Protein AF-A0A7X7PSE7-F1 (afdb_monomer)

Mean predicted aligned error: 7.64 Å

Radius of gyration: 15.89 Å; Cα contacts (8 Å, |Δi|>4): 299; chains: 1; bounding box: 48×39×31 Å

pLDDT: mean 87.07, std 15.17, range [39.84, 98.5]

Secondary structure (DSSP, 8-state):
-------GGGPPPPP---EEEETTEEEEEEEE-SSEEEEEEEE-TT-BPPEEEESS-EEEEEEEES-EEEEETTEEEEE-TT-EEEE-TT--EEEEE-SSS-EEEEEEEESS---GGGEEEEE-TT---

Foldseek 3Di:
DDDDDDDPPPDPDQDPWDWAADPQGIKTFNDDDQFKTKIKTKGAAQGKDFFKFFQFKKKKKAWQAAKKWKDWAPDTDIAHHRGMDIGDHPITMMIGGNDNGITIMMMMIGGNDDDPVRIDGDGDPPPPD

Nearest PDB structures (foldseek):
  7zvy-assembly2_B  TM=8.931E-01  e=1.213E-08  Thermococcus kodakarensis
  7zvm-assembly1_A-2  TM=9.297E-01  e=3.709E-08  Thermococcus barophilus
  7x85-assembly2_C  TM=9.069E-01  e=1.479E-07  Gallus gallus
  7zvy-assembly1_G  TM=9.211E-01  e=2.656E-07  Thermococcus kodakarensis
  2dct-assembly1_A  TM=7.967E-01  e=1.930E-07  Thermus thermophilus HB8

Sequence (129 aa):
MNADSPDMSNRPAAADLVTDHRPWGYFVVLEDACDHKVKRIVVHPGRRLSLQRHQHRCEHWVVLRGSALVTLDDRVLPLEPGGTLDISAGQIHRIENTGDIDLEIIEVQRGDYCGEDDIERFEDDFGRC

Structure (mmCIF, N/CA/C/O backbone):
data_AF-A0A7X7PSE7-F1
#
_entry.id   AF-A0A7X7PSE7-F1
#
loop_
_atom_site.group_PDB
_atom_site.id
_atom_site.type_symbol
_atom_site.label_atom_id
_atom_site.label_alt_id
_atom_site.label_comp_id
_atom_site.label_asym_id
_atom_site.label_entity_id
_atom_site.label_seq_id
_atom_site.pdbx_PDB_ins_code
_atom_site.Cartn_x
_atom_site.Cartn_y
_atom_site.Cartn_z
_atom_site.occupancy
_atom_site.B_iso_or_equiv
_atom_site.auth_seq_id
_atom_site.auth_comp_id
_atom_site.auth_asym_id
_atom_site.auth_atom_id
_atom_site.pdbx_PDB_model_num
ATOM 1 N N . MET A 1 1 ? 28.750 22.850 13.255 1.00 43.28 1 MET A N 1
ATOM 2 C CA . MET A 1 1 ? 28.597 21.664 12.390 1.00 43.28 1 MET A CA 1
ATOM 3 C C . MET A 1 1 ? 27.291 21.876 11.649 1.00 43.28 1 MET A C 1
ATOM 5 O O . MET A 1 1 ? 26.242 21.658 12.236 1.00 43.28 1 MET A O 1
ATOM 9 N N . ASN A 1 2 ? 27.349 22.477 10.461 1.00 39.84 2 ASN A N 1
ATOM 10 C CA . ASN A 1 2 ? 26.153 22.805 9.688 1.00 39.84 2 ASN A CA 1
ATOM 11 C C . ASN A 1 2 ? 25.777 21.556 8.894 1.00 39.84 2 ASN A C 1
ATOM 13 O O . ASN A 1 2 ? 26.610 21.046 8.151 1.00 39.84 2 ASN A O 1
ATOM 17 N N . ALA A 1 3 ? 24.574 21.035 9.117 1.00 51.03 3 ALA A N 1
ATOM 18 C CA . ALA A 1 3 ? 24.005 20.014 8.256 1.00 51.03 3 ALA A CA 1
ATOM 19 C C . ALA A 1 3 ? 23.656 20.686 6.923 1.00 51.03 3 ALA A C 1
ATOM 21 O O . ALA A 1 3 ? 22.873 21.636 6.910 1.00 51.03 3 ALA A O 1
ATOM 22 N N . ASP A 1 4 ? 24.280 20.240 5.834 1.00 52.97 4 ASP A N 1
ATOM 23 C CA . ASP A 1 4 ? 23.894 20.631 4.481 1.00 52.97 4 ASP A CA 1
ATOM 24 C C . ASP A 1 4 ? 22.432 20.230 4.254 1.00 52.97 4 ASP A C 1
ATOM 26 O O . ASP A 1 4 ? 22.082 19.047 4.248 1.00 52.97 4 ASP A O 1
ATOM 30 N N . SER A 1 5 ? 21.564 21.227 4.098 1.00 56.12 5 SER A N 1
ATOM 31 C CA . SER A 1 5 ? 20.213 21.028 3.582 1.00 56.12 5 SER A CA 1
ATOM 32 C C . SER A 1 5 ? 20.318 20.478 2.156 1.00 56.12 5 SER A C 1
ATOM 34 O O . SER A 1 5 ? 21.076 21.041 1.364 1.00 56.12 5 SER A O 1
ATOM 36 N N . PRO A 1 6 ? 19.581 19.415 1.789 1.00 58.53 6 PRO A N 1
ATOM 37 C CA . PRO A 1 6 ? 19.662 18.869 0.444 1.00 58.53 6 PRO A CA 1
ATOM 38 C C . PRO A 1 6 ? 19.193 19.917 -0.572 1.00 58.53 6 PRO A C 1
ATOM 40 O O . PRO A 1 6 ? 18.073 20.425 -0.492 1.00 58.53 6 PRO A O 1
ATOM 43 N N . ASP A 1 7 ? 20.071 20.242 -1.519 1.00 58.94 7 ASP A N 1
ATOM 44 C CA . ASP A 1 7 ? 19.780 21.128 -2.640 1.00 58.94 7 ASP A CA 1
ATOM 45 C C . ASP A 1 7 ? 18.701 20.493 -3.535 1.00 58.94 7 ASP A C 1
ATOM 47 O O . ASP A 1 7 ? 18.929 19.503 -4.230 1.00 58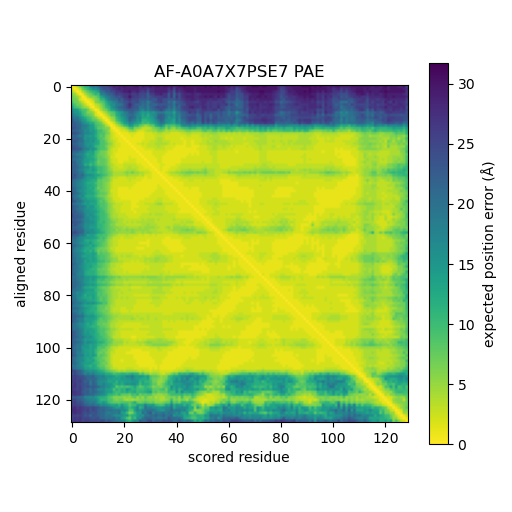.94 7 ASP A O 1
ATOM 51 N N . MET A 1 8 ? 17.491 21.055 -3.485 1.00 56.12 8 MET A N 1
ATOM 52 C CA . MET A 1 8 ? 16.326 20.576 -4.236 1.00 56.12 8 MET A CA 1
ATOM 53 C C . MET A 1 8 ? 16.280 21.084 -5.688 1.00 56.12 8 MET A C 1
ATOM 55 O O . MET A 1 8 ? 15.308 20.808 -6.393 1.00 56.12 8 MET A O 1
ATOM 59 N N . SER A 1 9 ? 17.293 21.826 -6.150 1.00 54.31 9 SER A N 1
ATOM 60 C CA . SER A 1 9 ? 17.266 22.537 -7.437 1.00 54.31 9 SER A CA 1
ATOM 61 C C . SER A 1 9 ? 17.465 21.663 -8.684 1.00 54.31 9 SER A C 1
ATOM 63 O O . SER A 1 9 ? 17.217 22.137 -9.789 1.00 54.31 9 SER A O 1
ATOM 65 N N . ASN A 1 10 ? 17.846 20.387 -8.535 1.00 51.03 10 ASN A N 1
ATOM 66 C CA . ASN A 1 10 ? 18.132 19.487 -9.663 1.00 51.03 10 ASN A CA 1
ATOM 67 C C . ASN A 1 10 ? 17.249 18.227 -9.710 1.00 51.03 10 ASN A C 1
ATOM 69 O O . ASN A 1 10 ? 17.679 17.162 -10.157 1.00 51.03 10 ASN A O 1
ATOM 73 N N . ARG A 1 11 ? 16.006 18.308 -9.224 1.00 60.78 11 ARG A N 1
ATOM 74 C CA . ARG A 1 11 ? 15.065 17.193 -9.379 1.00 60.78 11 ARG A CA 1
ATOM 75 C C . ARG A 1 11 ? 14.575 17.168 -10.833 1.00 60.78 11 ARG A C 1
ATOM 77 O O . ARG A 1 11 ? 13.997 18.168 -11.262 1.00 60.78 11 ARG A O 1
ATOM 84 N N . PRO A 1 12 ? 14.781 16.078 -11.599 1.00 55.41 12 PRO A N 1
ATOM 85 C CA . PRO A 1 12 ? 14.162 15.964 -12.913 1.00 55.41 12 PRO A CA 1
ATOM 86 C C . PRO A 1 12 ? 12.650 16.147 -12.751 1.00 55.41 12 PRO A C 1
ATOM 88 O O . PRO A 1 12 ? 12.073 15.680 -11.762 1.00 55.41 12 PRO A O 1
ATOM 91 N N . ALA A 1 13 ? 12.024 16.860 -13.691 1.00 55.38 13 ALA A N 1
ATOM 92 C CA . ALA A 1 13 ? 10.571 16.938 -13.751 1.00 55.38 13 ALA A CA 1
ATOM 93 C C . ALA A 1 13 ? 10.022 15.507 -13.694 1.00 55.38 13 ALA A C 1
ATOM 95 O O . ALA A 1 13 ? 10.556 14.618 -14.365 1.00 55.38 13 ALA A O 1
ATOM 96 N N . ALA A 1 14 ? 9.020 15.277 -12.840 1.00 57.59 14 ALA A N 1
ATOM 97 C CA . ALA A 1 14 ? 8.348 13.989 -12.801 1.00 57.59 14 ALA A CA 1
ATOM 98 C C . ALA A 1 14 ? 7.926 13.651 -14.236 1.00 57.59 14 ALA A C 1
ATOM 100 O O . ALA A 1 14 ? 7.403 14.522 -14.932 1.00 57.59 14 ALA A O 1
ATOM 101 N N . ALA A 1 15 ? 8.211 12.426 -14.684 1.00 60.16 15 ALA A N 1
ATOM 102 C CA . ALA A 1 15 ? 7.666 11.917 -15.935 1.00 60.16 15 ALA A CA 1
ATOM 103 C C . ALA A 1 15 ? 6.143 12.163 -15.970 1.00 60.16 15 ALA A C 1
ATOM 105 O O . ALA A 1 15 ? 5.536 12.367 -14.915 1.00 60.16 15 ALA A O 1
ATOM 106 N N . ASP A 1 16 ? 5.517 12.145 -17.148 1.00 71.44 16 ASP A N 1
ATOM 107 C CA . ASP A 1 16 ? 4.052 12.189 -17.263 1.00 71.44 16 ASP A CA 1
ATOM 108 C C . ASP A 1 16 ? 3.458 10.905 -16.653 1.00 71.44 16 ASP A C 1
ATOM 110 O O . ASP A 1 16 ? 3.133 9.939 -17.341 1.00 71.44 16 ASP A O 1
ATOM 114 N N . LEU A 1 17 ? 3.402 10.860 -15.323 1.00 83.44 17 LEU A N 1
ATOM 115 C CA . LEU A 1 17 ? 2.951 9.719 -14.551 1.00 83.44 17 LEU A CA 1
ATOM 116 C C . LEU A 1 17 ? 1.427 9.745 -14.491 1.00 83.44 17 LEU A C 1
ATOM 118 O O . LEU A 1 17 ? 0.806 10.750 -14.132 1.00 83.44 17 LEU A O 1
ATOM 122 N N . VAL A 1 18 ? 0.818 8.607 -14.803 1.00 86.06 18 VAL A N 1
ATOM 123 C CA . VAL A 1 18 ? -0.633 8.450 -14.738 1.00 86.06 18 VAL A CA 1
ATOM 124 C C . VAL A 1 18 ? -1.055 8.370 -13.273 1.00 86.06 18 VAL A C 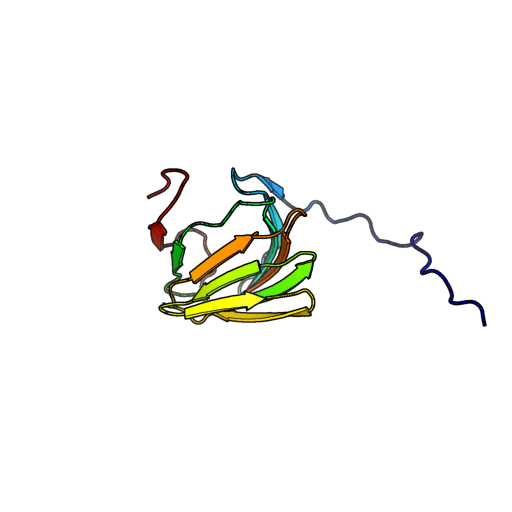1
ATOM 126 O O . VAL A 1 18 ? -0.637 7.467 -12.545 1.00 86.06 18 VAL A O 1
ATOM 129 N N . THR A 1 19 ? -1.893 9.321 -12.856 1.00 93.81 19 THR A N 1
ATOM 130 C CA . THR A 1 19 ? -2.522 9.350 -11.529 1.00 93.81 19 THR A CA 1
ATOM 131 C C . THR A 1 19 ? -3.986 8.946 -11.647 1.00 93.81 19 THR A C 1
ATOM 133 O O . THR A 1 19 ? -4.731 9.530 -12.433 1.00 93.81 19 THR A O 1
ATOM 136 N N . ASP A 1 20 ? -4.401 7.963 -10.856 1.00 93.38 20 ASP A N 1
ATOM 137 C CA . ASP A 1 20 ? -5.776 7.468 -10.795 1.00 93.38 20 ASP A CA 1
ATOM 138 C C . ASP A 1 20 ? -6.361 7.762 -9.406 1.00 93.38 20 ASP A C 1
ATOM 140 O O . ASP A 1 20 ? -5.818 7.346 -8.379 1.00 93.38 20 ASP A O 1
ATOM 144 N N . HIS A 1 21 ? -7.464 8.511 -9.382 1.00 94.12 21 HIS A N 1
ATOM 145 C CA . HIS A 1 21 ? -8.139 8.936 -8.161 1.00 94.12 21 HIS A CA 1
ATOM 146 C C . HIS A 1 21 ? -9.276 7.988 -7.786 1.00 94.12 21 HIS A C 1
ATOM 148 O O . HIS A 1 21 ? -10.143 7.651 -8.594 1.00 94.12 21 HIS A O 1
ATOM 154 N N . ARG A 1 22 ? -9.316 7.613 -6.507 1.00 92.38 22 ARG A N 1
ATOM 155 C CA . ARG A 1 22 ? -10.282 6.681 -5.927 1.00 92.38 22 ARG A CA 1
ATOM 156 C C . ARG A 1 22 ? -10.943 7.287 -4.683 1.00 92.38 22 ARG A C 1
ATOM 158 O O . ARG A 1 22 ? -10.402 8.197 -4.066 1.00 92.38 22 ARG A O 1
ATOM 165 N N . PRO A 1 23 ? -12.103 6.773 -4.243 1.00 90.62 23 PRO A N 1
ATOM 166 C CA . PRO A 1 23 ? -12.774 7.290 -3.044 1.00 90.62 23 PRO A CA 1
ATOM 167 C C . PRO A 1 23 ? -11.951 7.204 -1.743 1.00 90.62 23 PRO A C 1
ATOM 169 O O . PRO A 1 23 ? -12.217 7.943 -0.796 1.00 90.62 23 PRO A O 1
ATOM 172 N N . TRP A 1 24 ? -10.966 6.302 -1.684 1.00 94.06 24 TRP A N 1
ATOM 173 C CA . TRP A 1 24 ? -10.055 6.142 -0.547 1.00 94.06 24 TRP A CA 1
ATOM 174 C C . TRP A 1 24 ? -8.768 6.976 -0.655 1.00 94.06 24 TRP A C 1
ATOM 176 O O . TRP A 1 24 ? -8.017 7.035 0.317 1.00 94.06 24 TRP A O 1
ATOM 186 N N . GLY A 1 25 ? -8.499 7.611 -1.801 1.00 96.75 25 GLY A N 1
ATOM 187 C CA . GLY A 1 25 ? -7.228 8.275 -2.080 1.00 96.75 25 GLY A CA 1
ATOM 188 C C . GLY A 1 25 ? -6.859 8.236 -3.557 1.00 96.75 25 GLY A C 1
ATOM 189 O O . GLY A 1 25 ? -7.688 8.507 -4.422 1.00 96.75 25 GLY A O 1
ATOM 190 N N . TYR A 1 26 ? -5.614 7.925 -3.880 1.00 97.00 26 TYR A N 1
ATOM 191 C CA . TYR A 1 26 ? -5.174 7.810 -5.269 1.00 97.00 26 TYR A CA 1
ATOM 192 C C . TYR A 1 26 ? -3.937 6.929 -5.377 1.00 97.00 26 TYR A C 1
ATOM 194 O O . TYR A 1 26 ? -3.272 6.635 -4.384 1.00 97.00 26 TYR A O 1
ATOM 202 N N . PHE A 1 27 ? -3.604 6.526 -6.595 1.00 97.19 27 PHE A N 1
ATOM 203 C CA . PHE A 1 27 ? -2.306 5.934 -6.878 1.00 97.19 27 PHE A CA 1
ATOM 204 C C . PHE A 1 27 ? -1.685 6.529 -8.134 1.00 97.19 27 PHE A C 1
ATOM 206 O O . PHE A 1 27 ? -2.374 7.028 -9.021 1.00 97.19 27 PHE A O 1
ATOM 213 N N . VAL A 1 28 ? -0.362 6.457 -8.197 1.00 96.38 28 VAL A N 1
ATOM 214 C CA . VAL A 1 28 ? 0.455 6.870 -9.332 1.00 96.38 28 VAL A CA 1
ATOM 215 C C . VAL A 1 28 ? 1.228 5.651 -9.804 1.00 96.38 28 VAL A C 1
ATOM 217 O O . VAL A 1 28 ? 1.922 5.022 -9.003 1.00 96.38 28 VAL A O 1
ATOM 220 N N . VAL A 1 29 ? 1.120 5.306 -11.086 1.00 94.56 29 VAL A N 1
ATOM 221 C CA . VAL A 1 29 ? 1.962 4.256 -11.678 1.00 94.56 29 VAL A CA 1
ATOM 222 C C . VAL A 1 29 ? 3.337 4.857 -11.943 1.00 94.56 29 VAL A C 1
ATOM 224 O O . VAL A 1 29 ? 3.451 5.792 -12.728 1.00 94.56 29 VAL A O 1
ATOM 227 N N . LEU A 1 30 ? 4.357 4.356 -11.247 1.00 94.56 30 LEU A N 1
ATOM 228 C CA . LEU A 1 30 ? 5.743 4.814 -11.370 1.00 94.56 30 LEU A CA 1
ATOM 229 C C . LEU A 1 30 ? 6.493 4.051 -12.465 1.00 94.56 30 LEU A C 1
ATOM 231 O O . LEU A 1 30 ? 7.326 4.633 -13.152 1.00 94.56 30 LEU A O 1
ATOM 235 N N . GLU A 1 31 ? 6.181 2.765 -12.615 1.00 92.75 31 GLU A N 1
ATOM 236 C CA . GLU A 1 31 ? 6.760 1.875 -13.617 1.00 92.75 31 GLU A CA 1
ATOM 237 C C . GLU A 1 31 ? 5.750 0.778 -13.973 1.00 92.75 31 GLU A C 1
ATOM 239 O O . GLU A 1 31 ? 5.036 0.278 -13.100 1.00 92.75 31 GLU A O 1
ATOM 244 N N . ASP A 1 32 ? 5.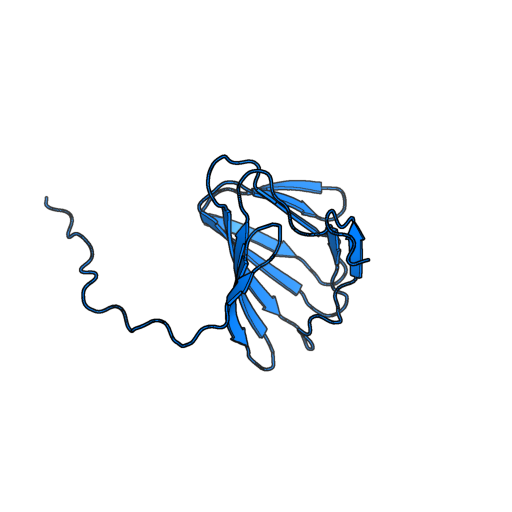676 0.434 -15.257 1.00 91.44 32 ASP A N 1
ATOM 245 C CA . ASP A 1 32 ? 4.825 -0.630 -15.794 1.00 91.44 32 ASP A CA 1
ATOM 246 C C . ASP A 1 32 ? 5.656 -1.424 -16.809 1.00 91.44 32 ASP A C 1
ATOM 248 O O . ASP A 1 32 ? 5.861 -0.989 -17.946 1.00 91.44 32 ASP A O 1
ATOM 252 N N . ALA A 1 33 ? 6.228 -2.532 -16.348 1.00 90.19 33 ALA A N 1
ATOM 253 C CA . ALA A 1 33 ? 7.109 -3.401 -17.114 1.00 90.19 33 ALA A CA 1
ATOM 254 C C . ALA A 1 33 ? 6.438 -4.761 -17.361 1.00 90.19 33 ALA A C 1
ATOM 256 O O . ALA A 1 33 ? 5.344 -5.045 -16.877 1.00 90.19 33 ALA A O 1
ATOM 257 N N . CYS A 1 34 ? 7.084 -5.624 -18.147 1.00 85.88 34 CYS A N 1
ATOM 258 C CA . CYS A 1 34 ? 6.507 -6.922 -18.502 1.00 85.88 34 CYS A CA 1
ATOM 259 C C . CYS A 1 34 ? 6.406 -7.904 -17.324 1.00 85.88 34 CYS A C 1
ATOM 261 O O . CYS A 1 34 ? 5.558 -8.790 -17.358 1.00 85.88 34 CYS A O 1
ATOM 263 N N . ASP A 1 35 ? 7.262 -7.764 -16.316 1.00 87.00 35 ASP A N 1
ATOM 264 C CA . ASP A 1 35 ? 7.420 -8.689 -15.188 1.00 87.00 35 ASP A CA 1
ATOM 265 C C . ASP A 1 35 ? 7.085 -8.059 -13.826 1.00 87.00 35 ASP A C 1
ATOM 267 O O . ASP A 1 35 ? 7.003 -8.759 -12.810 1.00 87.00 35 ASP A O 1
ATOM 271 N N . HIS A 1 36 ? 6.891 -6.739 -13.785 1.00 92.44 36 HIS A N 1
ATOM 272 C CA . HIS A 1 36 ? 6.569 -6.023 -12.563 1.00 92.44 36 HIS A CA 1
ATOM 273 C C . HIS A 1 36 ? 5.859 -4.693 -12.821 1.00 92.44 36 HIS A C 1
ATOM 275 O O . HIS A 1 36 ? 5.964 -4.084 -13.886 1.00 92.44 36 HIS A O 1
ATOM 281 N N . LYS A 1 37 ? 5.164 -4.213 -11.790 1.00 93.69 37 LYS A N 1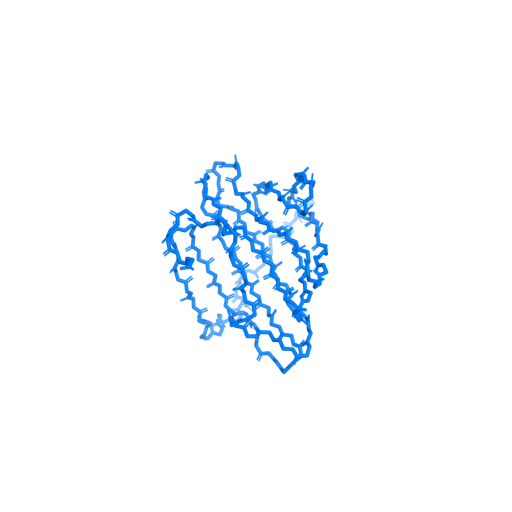
ATOM 282 C CA . LYS A 1 37 ? 4.521 -2.900 -11.776 1.00 93.69 37 LYS A CA 1
ATOM 283 C C . LYS A 1 37 ? 4.786 -2.212 -10.451 1.00 93.69 37 LYS A C 1
ATOM 285 O O . LYS A 1 37 ? 4.611 -2.816 -9.394 1.00 93.69 37 LYS A O 1
ATOM 290 N N . VAL A 1 38 ? 5.186 -0.947 -10.501 1.00 96.06 38 VAL A N 1
ATOM 291 C CA . VAL A 1 38 ? 5.461 -0.150 -9.302 1.00 96.06 38 VAL A CA 1
ATOM 292 C C . VAL A 1 38 ? 4.446 0.972 -9.201 1.00 96.06 38 VAL A C 1
ATOM 294 O O . VAL A 1 38 ? 4.285 1.773 -10.125 1.00 96.06 38 VAL A O 1
ATOM 297 N N . LYS A 1 39 ? 3.775 1.060 -8.055 1.00 96.31 39 LYS A N 1
ATOM 298 C CA . LYS A 1 39 ? 2.821 2.125 -7.752 1.00 96.31 39 LYS A CA 1
ATOM 299 C C . LYS A 1 39 ? 3.239 2.875 -6.496 1.00 96.31 39 LYS A C 1
ATOM 301 O O . LYS A 1 39 ? 3.709 2.286 -5.527 1.00 96.31 39 LYS A O 1
ATOM 306 N N . ARG A 1 40 ? 3.000 4.184 -6.487 1.00 98.06 40 ARG A N 1
ATOM 307 C CA . ARG A 1 40 ? 2.833 4.940 -5.244 1.00 98.06 40 ARG A CA 1
ATOM 308 C C . ARG A 1 40 ? 1.354 4.995 -4.928 1.00 98.06 40 ARG A C 1
ATOM 310 O O . ARG A 1 40 ? 0.588 5.461 -5.764 1.00 98.06 40 ARG A O 1
ATOM 317 N N . 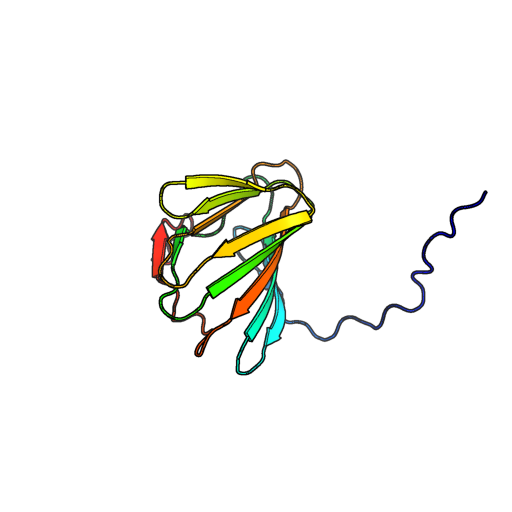ILE A 1 41 ? 0.966 4.573 -3.736 1.00 98.12 41 ILE A N 1
ATOM 318 C CA . ILE A 1 41 ? -0.424 4.601 -3.285 1.00 98.12 41 ILE A CA 1
ATOM 319 C C . ILE A 1 41 ? -0.527 5.568 -2.112 1.00 98.12 41 ILE A C 1
ATOM 321 O O . ILE A 1 41 ? 0.292 5.525 -1.195 1.00 98.12 41 ILE A O 1
ATOM 325 N N . VAL A 1 42 ? -1.534 6.437 -2.156 1.00 98.44 42 VAL A N 1
ATOM 326 C CA . VAL A 1 42 ? -1.863 7.378 -1.089 1.00 98.44 42 VAL A CA 1
ATOM 327 C C . VAL A 1 42 ? -3.268 7.089 -0.593 1.00 98.44 42 VAL A C 1
ATOM 329 O O . VAL A 1 42 ? -4.220 7.123 -1.370 1.00 98.44 42 VAL A O 1
ATOM 332 N N . VAL A 1 43 ? -3.396 6.811 0.701 1.00 98.38 43 VAL A N 1
ATOM 333 C CA . VAL A 1 43 ? -4.665 6.513 1.366 1.00 98.38 43 VAL A CA 1
ATOM 334 C C . VAL A 1 43 ? -4.974 7.632 2.349 1.00 98.38 43 VAL A C 1
ATOM 336 O O . VAL A 1 43 ? -4.184 7.915 3.252 1.00 98.38 43 VAL A O 1
ATOM 339 N N . HIS A 1 44 ? -6.126 8.274 2.184 1.00 98.25 44 HIS A N 1
ATOM 340 C CA . HIS A 1 44 ? -6.538 9.374 3.052 1.00 98.25 44 HIS A CA 1
ATOM 341 C C . HIS A 1 44 ? -6.872 8.897 4.478 1.00 98.25 44 HIS A C 1
ATOM 343 O O . HIS A 1 44 ? -7.220 7.727 4.659 1.00 98.25 44 HIS A O 1
ATOM 349 N N . PRO A 1 45 ? -6.805 9.785 5.489 1.00 98.12 45 PRO A N 1
ATOM 350 C CA . PRO A 1 45 ? -7.155 9.465 6.873 1.00 98.12 45 PRO A CA 1
ATOM 351 C C . PRO A 1 45 ? -8.511 8.767 7.010 1.00 98.12 45 PRO A C 1
ATOM 353 O O . PRO A 1 45 ? -9.511 9.209 6.434 1.00 98.12 45 PRO A O 1
ATOM 356 N N . GLY A 1 46 ? -8.547 7.669 7.768 1.00 96.50 46 GLY A N 1
ATOM 357 C CA . GLY A 1 46 ? -9.756 6.877 8.007 1.00 96.50 46 GLY A CA 1
ATOM 358 C C . GLY A 1 46 ? -10.299 6.154 6.769 1.00 96.50 46 GLY A C 1
ATOM 359 O O . GLY A 1 46 ? -11.457 5.732 6.763 1.00 96.50 46 GLY A O 1
ATOM 360 N N . ARG A 1 47 ? -9.511 6.049 5.692 1.00 97.12 47 ARG A N 1
ATOM 361 C CA . ARG A 1 47 ? -9.863 5.291 4.484 1.00 97.12 47 ARG A CA 1
ATOM 362 C C . ARG A 1 47 ? -9.065 3.999 4.396 1.00 97.12 47 ARG A C 1
ATOM 364 O O . ARG A 1 47 ? -8.014 3.838 5.010 1.00 97.12 47 ARG A O 1
ATOM 371 N N . ARG A 1 48 ? -9.574 3.079 3.580 1.00 96.25 48 ARG A N 1
ATOM 372 C CA . ARG A 1 48 ? -8.965 1.776 3.319 1.00 96.25 48 ARG A CA 1
ATOM 373 C C . ARG A 1 48 ? -9.200 1.335 1.886 1.00 96.25 48 ARG A C 1
ATOM 375 O O . ARG A 1 48 ? -10.170 1.752 1.246 1.00 96.25 48 ARG A O 1
ATOM 382 N N . LEU A 1 49 ? -8.310 0.484 1.396 1.00 94.81 49 LEU A N 1
ATOM 383 C CA . LEU A 1 49 ? -8.509 -0.230 0.138 1.00 94.81 49 LEU A CA 1
ATOM 384 C C . LEU A 1 49 ? -9.550 -1.345 0.330 1.00 94.81 49 LEU A C 1
ATOM 386 O O . LEU A 1 49 ? -9.952 -1.660 1.449 1.00 94.81 49 LEU A O 1
ATOM 390 N N . SER A 1 50 ? -10.019 -1.948 -0.758 1.00 92.88 50 SER A N 1
ATOM 391 C CA . SER A 1 50 ? -10.894 -3.126 -0.685 1.00 92.88 50 SER A CA 1
ATOM 392 C C . SER A 1 50 ? -10.146 -4.313 -0.062 1.00 92.88 50 SER A C 1
ATOM 394 O O . SER A 1 50 ? -8.928 -4.403 -0.190 1.00 92.88 50 SER A O 1
ATOM 396 N N . LEU A 1 51 ? -10.867 -5.219 0.605 1.00 92.81 51 LEU A N 1
ATOM 397 C CA . LEU A 1 51 ? -10.309 -6.512 0.998 1.00 92.81 51 LEU A CA 1
ATOM 398 C C . LEU A 1 51 ? -10.257 -7.375 -0.252 1.00 92.81 51 LEU A C 1
ATOM 400 O O . LEU A 1 51 ? -11.297 -7.628 -0.866 1.00 92.81 51 LEU A O 1
ATOM 404 N N . GLN A 1 52 ? -9.058 -7.768 -0.653 1.00 93.88 52 GLN A N 1
ATOM 405 C CA . GLN A 1 52 ? -8.833 -8.369 -1.959 1.00 93.88 52 GLN A CA 1
ATOM 406 C C . GLN A 1 52 ? -7.772 -9.462 -1.907 1.00 93.88 52 GLN A C 1
ATOM 408 O O . GLN A 1 52 ? -7.030 -9.579 -0.935 1.00 93.88 52 GLN A O 1
ATOM 413 N N . ARG A 1 53 ? -7.696 -10.259 -2.967 1.00 92.88 53 ARG A N 1
ATOM 414 C CA . ARG A 1 53 ? -6.548 -11.123 -3.251 1.00 92.88 53 ARG A CA 1
ATOM 415 C C . ARG A 1 53 ? -6.207 -11.065 -4.731 1.00 92.88 53 ARG A C 1
ATOM 417 O O . ARG A 1 53 ? -7.053 -10.697 -5.550 1.00 92.88 53 ARG A O 1
ATOM 424 N N . HIS A 1 54 ? -5.004 -11.524 -5.043 1.00 90.88 54 HIS A N 1
ATOM 425 C CA . HIS A 1 54 ? -4.538 -11.733 -6.407 1.00 90.88 54 HIS A CA 1
ATOM 426 C C . HIS A 1 54 ? -4.110 -13.179 -6.593 1.00 90.88 54 HIS A C 1
ATOM 428 O O . HIS A 1 54 ? -3.439 -13.714 -5.714 1.00 90.88 54 HIS A O 1
ATOM 434 N N . GLN A 1 55 ? -4.518 -13.842 -7.674 1.00 86.88 55 GLN A N 1
ATOM 435 C CA . GLN A 1 55 ? -4.205 -15.260 -7.875 1.00 86.88 55 GLN A CA 1
ATOM 436 C C . GLN A 1 55 ? -2.822 -15.463 -8.494 1.00 86.88 55 GLN A C 1
ATOM 438 O O . GLN A 1 55 ? -2.207 -16.506 -8.267 1.00 86.88 55 GLN A O 1
ATOM 443 N N . HIS A 1 56 ? -2.325 -14.482 -9.249 1.00 86.31 56 HIS A N 1
ATOM 444 C CA . HIS A 1 56 ? -1.142 -14.645 -10.093 1.00 86.31 56 HIS A CA 1
ATOM 445 C C . HIS A 1 56 ? 0.034 -13.740 -9.727 1.00 86.31 56 HIS A C 1
ATOM 447 O O . HIS A 1 56 ? 1.156 -14.024 -10.150 1.00 86.31 56 HIS A O 1
ATOM 453 N N . ARG A 1 57 ? -0.182 -12.692 -8.923 1.00 89.25 57 ARG A N 1
ATOM 454 C CA . ARG A 1 57 ? 0.892 -11.784 -8.495 1.00 89.25 57 ARG A CA 1
ATOM 455 C C . ARG A 1 57 ? 1.143 -11.803 -6.995 1.00 89.25 57 ARG A C 1
ATOM 457 O O . ARG A 1 57 ? 0.232 -11.967 -6.185 1.00 89.25 57 ARG A O 1
ATOM 464 N N . CYS A 1 58 ? 2.401 -11.570 -6.652 1.00 94.19 58 CYS A N 1
ATOM 465 C CA . CYS A 1 58 ? 2.836 -11.206 -5.315 1.00 94.19 58 CYS A CA 1
ATOM 466 C C . CYS A 1 58 ? 3.012 -9.688 -5.239 1.00 94.19 58 CYS A C 1
ATOM 468 O O . CYS A 1 58 ? 3.312 -9.033 -6.240 1.00 94.19 58 CYS A O 1
ATOM 470 N N . GLU A 1 59 ? 2.919 -9.140 -4.037 1.00 97.06 59 GLU A N 1
ATOM 471 C CA . GLU A 1 59 ? 3.124 -7.720 -3.780 1.00 97.06 59 GLU A CA 1
ATOM 472 C C . GLU A 1 59 ? 4.163 -7.526 -2.681 1.00 97.06 59 GLU A C 1
ATOM 474 O O . GLU A 1 59 ? 4.324 -8.355 -1.786 1.00 97.06 59 GLU A O 1
ATOM 479 N N . HIS A 1 60 ? 4.902 -6.430 -2.769 1.00 97.88 60 HIS A N 1
ATOM 480 C CA . HIS A 1 60 ? 5.779 -5.961 -1.711 1.00 97.88 60 HIS A CA 1
ATOM 481 C C . HIS A 1 60 ? 5.458 -4.506 -1.421 1.00 97.88 60 HIS A C 1
ATOM 483 O O . HIS A 1 60 ? 5.509 -3.666 -2.323 1.00 97.88 60 HIS A O 1
ATOM 489 N N . TRP A 1 61 ? 5.129 -4.208 -0.172 1.00 98.38 61 TRP A N 1
ATOM 490 C CA . TRP A 1 61 ? 4.779 -2.869 0.270 1.00 98.38 61 TRP A CA 1
ATOM 491 C C . TRP A 1 61 ? 5.867 -2.289 1.162 1.00 98.38 61 TRP A C 1
ATOM 493 O O . TRP A 1 61 ? 6.397 -2.974 2.036 1.00 98.38 61 TRP A O 1
ATOM 503 N N . VAL A 1 62 ? 6.144 -0.999 0.982 1.00 98.38 62 VAL A N 1
ATOM 504 C CA . VAL A 1 62 ? 6.993 -0.197 1.868 1.00 98.38 62 VAL A CA 1
ATOM 505 C C . VAL A 1 62 ? 6.232 1.054 2.275 1.00 98.38 62 VAL A C 1
ATOM 507 O O . VAL A 1 62 ? 5.801 1.821 1.412 1.00 98.38 62 VAL A O 1
ATOM 510 N N . VAL A 1 63 ? 6.093 1.294 3.579 1.00 98.31 63 VAL A N 1
ATOM 511 C CA . VAL A 1 63 ? 5.457 2.512 4.093 1.00 98.31 63 VAL A CA 1
ATOM 512 C C . VAL A 1 63 ? 6.452 3.666 4.058 1.00 98.31 63 VAL A C 1
ATOM 514 O O . VAL A 1 63 ? 7.514 3.606 4.676 1.00 98.31 63 VAL A O 1
ATOM 517 N N . LEU A 1 64 ? 6.110 4.738 3.346 1.00 98.12 64 LEU A N 1
ATOM 518 C CA . LEU A 1 64 ? 6.918 5.956 3.276 1.00 98.12 64 LEU A CA 1
ATOM 519 C C . LEU A 1 64 ? 6.536 6.963 4.365 1.00 98.12 64 LEU A C 1
ATOM 521 O O . LEU A 1 64 ? 7.405 7.641 4.912 1.00 98.12 64 LEU A O 1
ATOM 525 N N . ARG A 1 65 ? 5.236 7.092 4.649 1.00 97.88 65 ARG A N 1
ATOM 526 C CA . ARG A 1 65 ? 4.676 8.110 5.547 1.00 97.88 65 ARG A CA 1
ATOM 527 C C . ARG A 1 65 ? 3.332 7.654 6.107 1.00 97.88 65 ARG A C 1
ATOM 529 O O . ARG A 1 65 ? 2.595 6.973 5.406 1.00 97.88 65 ARG A O 1
ATOM 536 N N . GLY A 1 66 ? 2.993 8.103 7.315 1.00 96.62 66 GLY A N 1
ATOM 537 C CA . GLY A 1 66 ? 1.746 7.743 7.994 1.00 96.62 66 GLY A CA 1
ATOM 538 C C . GLY A 1 66 ? 1.824 6.374 8.666 1.00 96.62 66 GLY A C 1
ATOM 539 O O . GLY A 1 66 ? 2.865 5.721 8.625 1.00 96.62 66 GLY A O 1
ATOM 540 N N . SER A 1 67 ? 0.716 5.962 9.278 1.00 95.25 67 SER A N 1
ATOM 541 C CA . SER A 1 67 ? 0.598 4.686 9.987 1.00 95.25 67 SER A CA 1
ATOM 542 C C . SER A 1 67 ? -0.492 3.848 9.331 1.00 95.25 67 SER A C 1
ATOM 544 O O . SER A 1 67 ? -1.598 4.332 9.074 1.00 95.25 67 SER A O 1
ATOM 546 N N . ALA A 1 68 ? -0.171 2.594 9.042 1.00 97.56 68 ALA A N 1
ATOM 547 C CA . ALA A 1 68 ? -1.069 1.659 8.390 1.00 97.56 68 ALA A CA 1
ATOM 548 C C . ALA A 1 68 ? -1.494 0.550 9.345 1.00 97.56 68 ALA A C 1
ATOM 550 O O . ALA A 1 68 ? -0.696 0.051 10.136 1.00 97.56 68 ALA A O 1
ATOM 551 N N . LEU A 1 69 ? -2.731 0.095 9.191 1.00 98.12 69 LEU A N 1
ATOM 552 C CA . LEU A 1 69 ? -3.187 -1.178 9.719 1.00 98.12 69 LEU A CA 1
ATOM 553 C C . LEU A 1 69 ? -3.447 -2.110 8.538 1.00 98.12 69 LEU A C 1
ATOM 555 O O . LEU A 1 69 ? -4.303 -1.841 7.694 1.00 98.12 69 LEU A O 1
ATOM 559 N N . VAL A 1 70 ? -2.678 -3.191 8.447 1.00 97.94 70 VAL A N 1
ATOM 560 C CA . VAL A 1 70 ? -2.791 -4.163 7.360 1.00 97.94 70 VAL A CA 1
ATOM 561 C C . VAL A 1 70 ? -3.508 -5.408 7.849 1.00 97.94 70 VAL A C 1
ATOM 563 O O . VAL A 1 70 ? -3.123 -5.997 8.853 1.00 97.94 70 VAL A O 1
ATOM 566 N N . THR A 1 71 ? -4.530 -5.832 7.116 1.00 98.06 71 THR A N 1
ATOM 567 C CA . THR A 1 71 ? -5.088 -7.184 7.235 1.00 98.06 71 THR A CA 1
ATOM 568 C C . THR A 1 71 ? -4.353 -8.087 6.250 1.00 98.06 71 THR A C 1
ATOM 570 O O . THR A 1 71 ? -4.235 -7.717 5.084 1.00 98.06 71 THR A O 1
ATOM 573 N N . LEU A 1 72 ? -3.851 -9.234 6.709 1.00 97.56 72 LEU A N 1
ATOM 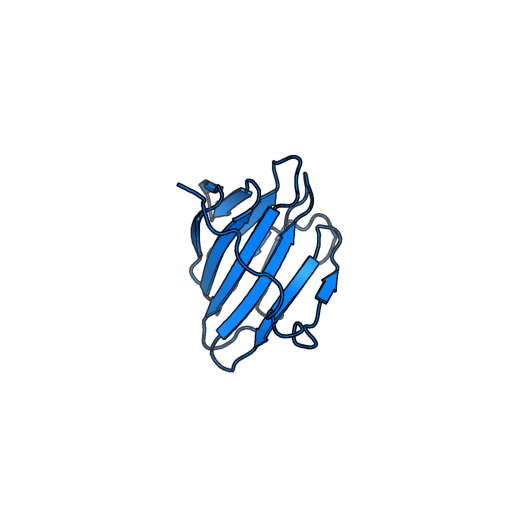574 C CA . LEU A 1 72 ? -3.207 -10.270 5.900 1.00 97.56 72 LEU A CA 1
ATOM 575 C C . LEU A 1 72 ? -3.679 -11.646 6.382 1.00 97.56 72 LEU A C 1
ATOM 577 O O . LEU A 1 72 ? -3.268 -12.115 7.450 1.00 97.56 72 LEU A O 1
ATOM 581 N N . ASP A 1 73 ? -4.526 -12.278 5.579 1.00 95.69 73 ASP A N 1
ATOM 582 C CA . ASP A 1 73 ? -5.325 -13.449 5.931 1.00 95.69 73 ASP A CA 1
ATOM 583 C C . ASP A 1 73 ? -6.042 -13.210 7.276 1.00 95.69 73 ASP A C 1
ATOM 585 O O . ASP A 1 73 ? -6.780 -12.236 7.421 1.00 95.69 73 ASP A O 1
ATOM 589 N N . ASP A 1 74 ? -5.774 -14.037 8.288 1.00 94.25 74 ASP A N 1
ATOM 590 C CA . ASP A 1 74 ? -6.396 -13.941 9.616 1.00 94.25 74 ASP A CA 1
ATOM 591 C C . ASP A 1 74 ? -5.663 -12.985 10.577 1.00 94.25 74 ASP A C 1
ATOM 593 O O . ASP A 1 74 ? -5.954 -12.940 11.776 1.00 94.25 74 ASP A O 1
ATOM 597 N N . ARG A 1 75 ? -4.653 -12.252 10.093 1.00 95.75 75 ARG A N 1
ATOM 598 C CA . ARG A 1 75 ? -3.801 -11.389 10.922 1.00 95.75 75 ARG A CA 1
ATOM 599 C C . ARG A 1 75 ? -4.047 -9.920 10.633 1.00 95.75 75 ARG A C 1
ATOM 601 O O . ARG A 1 75 ? -4.229 -9.519 9.490 1.00 95.75 75 ARG A O 1
ATOM 608 N N . VAL A 1 76 ? -3.945 -9.113 11.683 1.00 97.12 76 VAL A N 1
ATOM 609 C CA . VAL A 1 76 ? -3.952 -7.652 11.606 1.00 97.12 76 VAL A CA 1
ATOM 610 C C . VAL A 1 76 ? -2.612 -7.145 12.136 1.00 97.12 76 VAL A C 1
ATOM 612 O O . VAL A 1 76 ? -2.223 -7.478 13.256 1.00 97.12 76 VAL A O 1
ATOM 615 N N . LEU A 1 77 ? -1.887 -6.382 11.322 1.00 96.88 77 LEU A N 1
ATOM 616 C CA . LEU A 1 77 ? -0.507 -5.968 11.559 1.00 96.88 77 LEU A CA 1
ATOM 617 C C . LEU A 1 77 ?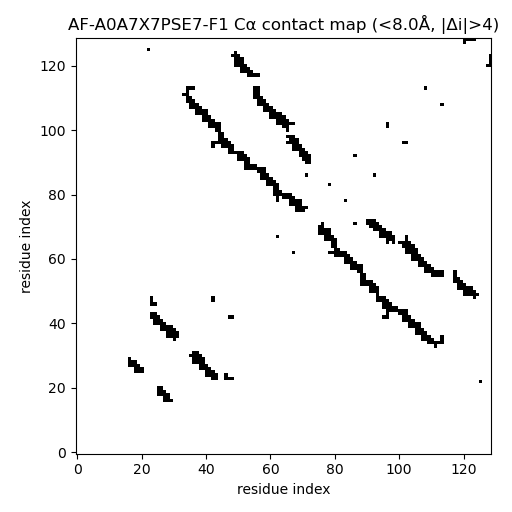 -0.386 -4.444 11.401 1.00 96.88 77 LEU A C 1
ATOM 619 O O . LEU A 1 77 ? -0.699 -3.931 10.325 1.00 96.88 77 LEU A O 1
ATOM 623 N N . PRO A 1 78 ? 0.066 -3.699 12.424 1.00 97.50 78 PRO A N 1
ATOM 624 C CA . PRO A 1 78 ? 0.400 -2.291 12.252 1.00 97.50 78 PRO A CA 1
ATOM 625 C C . PRO A 1 78 ? 1.730 -2.145 11.497 1.00 97.50 78 PRO A C 1
ATOM 627 O O . PRO A 1 78 ? 2.682 -2.880 11.769 1.00 97.50 78 PRO A O 1
ATOM 630 N N . LEU A 1 79 ? 1.811 -1.182 10.579 1.00 97.38 79 LEU A N 1
ATOM 631 C CA . LEU A 1 79 ? 3.043 -0.783 9.898 1.00 97.38 79 LEU A CA 1
ATOM 632 C C . LEU A 1 79 ? 3.262 0.726 10.044 1.00 97.38 79 LEU A C 1
ATOM 634 O O . LEU A 1 79 ? 2.361 1.528 9.814 1.00 97.38 79 LEU A O 1
ATOM 638 N N . GLU A 1 80 ? 4.493 1.094 10.380 1.00 96.44 80 GLU A N 1
ATOM 639 C CA . GLU A 1 80 ? 4.965 2.476 10.512 1.00 96.44 80 GLU A CA 1
ATOM 640 C C . GLU A 1 80 ? 5.925 2.823 9.361 1.00 96.44 80 GLU A C 1
ATOM 642 O O . GLU A 1 80 ? 6.348 1.915 8.637 1.00 96.44 80 GLU A O 1
ATOM 647 N N . PRO A 1 81 ? 6.325 4.097 9.175 1.00 97.88 81 PRO A N 1
ATOM 648 C CA . PRO A 1 81 ? 7.278 4.474 8.134 1.00 97.88 81 PRO A CA 1
ATOM 649 C C . PRO A 1 81 ? 8.579 3.659 8.193 1.00 97.88 81 PRO A C 1
ATOM 651 O O . PRO A 1 81 ? 9.188 3.503 9.252 1.00 97.88 81 PRO A O 1
ATOM 654 N N . GLY A 1 82 ? 9.006 3.133 7.043 1.00 96.94 82 GLY A N 1
ATOM 655 C CA . GLY A 1 82 ? 10.118 2.185 6.912 1.00 96.94 82 GLY A CA 1
ATOM 656 C C . GLY A 1 82 ? 9.729 0.715 7.123 1.00 96.94 82 GLY A C 1
ATOM 657 O O . GLY A 1 82 ? 10.517 -0.173 6.802 1.00 96.94 82 GLY A O 1
ATOM 658 N N . GLY A 1 83 ? 8.521 0.445 7.623 1.00 97.69 83 GLY A N 1
ATOM 659 C CA . GLY A 1 83 ? 7.938 -0.888 7.697 1.00 97.69 83 GLY A CA 1
ATOM 660 C C . GLY A 1 83 ? 7.648 -1.456 6.310 1.00 97.69 83 GLY A C 1
ATOM 661 O O . GLY A 1 83 ? 7.331 -0.722 5.370 1.00 97.69 83 GLY A O 1
ATOM 662 N N . THR A 1 84 ? 7.761 -2.777 6.192 1.00 98.06 84 THR A N 1
ATOM 663 C CA . THR A 1 84 ? 7.560 -3.498 4.933 1.00 98.06 84 THR A CA 1
ATOM 664 C C . THR A 1 84 ? 6.658 -4.704 5.125 1.00 98.06 84 THR A C 1
ATOM 666 O O . THR A 1 84 ? 6.526 -5.219 6.239 1.00 98.06 84 THR A O 1
ATOM 669 N N . LEU A 1 85 ? 6.034 -5.148 4.037 1.00 97.81 85 LEU A N 1
ATOM 670 C CA . LEU A 1 85 ? 5.232 -6.362 4.016 1.00 97.81 85 LEU A CA 1
ATOM 671 C C . LEU A 1 85 ? 5.321 -7.038 2.650 1.00 97.81 85 LEU A C 1
ATOM 673 O O . LEU A 1 85 ? 5.055 -6.407 1.631 1.00 97.81 85 LEU A O 1
ATOM 677 N N . ASP A 1 86 ? 5.648 -8.328 2.644 1.00 97.56 86 ASP A N 1
ATOM 678 C CA . ASP A 1 86 ? 5.483 -9.192 1.477 1.00 97.56 86 ASP A CA 1
ATOM 679 C C . ASP A 1 86 ? 4.125 -9.895 1.536 1.00 97.56 86 ASP A C 1
ATOM 681 O O . ASP A 1 86 ? 3.739 -10.457 2.565 1.00 97.56 86 ASP A O 1
ATOM 685 N N . ILE A 1 87 ? 3.424 -9.884 0.409 1.00 97.06 87 ILE A N 1
ATOM 686 C CA . ILE A 1 87 ? 2.120 -10.506 0.212 1.00 97.06 87 ILE A CA 1
ATOM 687 C C . ILE A 1 87 ? 2.272 -11.505 -0.932 1.00 97.06 87 ILE A C 1
ATOM 689 O O . ILE A 1 87 ? 2.590 -11.142 -2.064 1.00 97.06 87 ILE A O 1
ATOM 693 N N . SER A 1 88 ? 2.085 -12.785 -0.636 1.00 95.62 88 SER A N 1
ATOM 694 C CA . SER A 1 88 ? 2.162 -13.850 -1.636 1.00 95.62 88 SER A CA 1
ATOM 695 C C . SER A 1 88 ? 0.870 -13.932 -2.444 1.00 95.62 88 SER A C 1
ATOM 697 O O . SER A 1 88 ? -0.210 -13.606 -1.946 1.00 95.62 88 SER A O 1
ATOM 699 N N . ALA A 1 89 ? 0.969 -14.445 -3.670 1.00 93.00 89 ALA A N 1
ATOM 700 C CA . ALA A 1 89 ? -0.201 -14.785 -4.468 1.00 93.00 89 ALA A CA 1
ATOM 701 C C . ALA A 1 89 ? -1.168 -15.688 -3.677 1.00 93.00 89 ALA A C 1
ATOM 703 O O . ALA A 1 89 ? -0.762 -16.612 -2.967 1.00 93.00 89 ALA A O 1
ATOM 704 N N . GLY A 1 90 ? -2.458 -15.397 -3.791 1.00 92.94 90 GLY A N 1
ATOM 705 C CA . GLY A 1 90 ? -3.552 -16.075 -3.104 1.00 92.94 90 GLY A CA 1
ATOM 706 C C . GLY A 1 90 ? -3.868 -15.545 -1.703 1.00 92.94 90 GLY A C 1
ATOM 707 O O . GLY A 1 90 ? -4.947 -15.861 -1.201 1.00 92.94 90 GLY A O 1
ATOM 708 N N . GLN A 1 91 ? -2.998 -14.730 -1.091 1.00 96.00 91 GLN A N 1
ATOM 709 C CA . GLN A 1 91 ? -3.252 -14.175 0.242 1.00 96.00 91 GLN A CA 1
ATOM 710 C C . GLN A 1 91 ? -4.285 -13.051 0.193 1.00 96.00 91 GLN A C 1
ATOM 712 O O . GLN A 1 91 ? -4.218 -12.152 -0.652 1.00 96.00 91 GLN A O 1
ATOM 717 N N . ILE A 1 92 ? -5.231 -13.092 1.128 1.00 96.56 92 ILE A N 1
ATOM 718 C CA . ILE A 1 92 ? -6.246 -12.050 1.276 1.00 96.56 92 ILE A CA 1
ATOM 719 C C . ILE A 1 92 ? -5.623 -10.902 2.058 1.00 96.56 92 ILE A C 1
ATOM 721 O O . ILE A 1 92 ? -5.037 -11.112 3.116 1.00 96.56 92 ILE A O 1
ATOM 725 N N . HIS A 1 93 ? -5.736 -9.679 1.557 1.00 97.44 93 HIS A N 1
ATOM 726 C CA . HIS A 1 93 ? -5.090 -8.534 2.175 1.00 97.44 93 HIS A CA 1
ATOM 727 C C . HIS A 1 93 ? -5.855 -7.223 1.966 1.00 97.44 93 HIS A C 1
ATOM 729 O O . HIS A 1 93 ? -6.672 -7.076 1.054 1.00 97.44 93 HIS A O 1
ATOM 735 N N . ARG A 1 94 ? -5.605 -6.263 2.862 1.00 96.44 94 ARG A N 1
ATOM 736 C CA . ARG A 1 94 ? -6.147 -4.895 2.838 1.00 96.44 94 ARG A CA 1
ATOM 737 C C . ARG A 1 94 ? -5.223 -3.968 3.610 1.00 96.44 94 ARG A C 1
ATOM 739 O O . ARG A 1 94 ? -4.765 -4.339 4.686 1.00 96.44 94 ARG A O 1
ATOM 746 N N . ILE A 1 95 ? -5.048 -2.740 3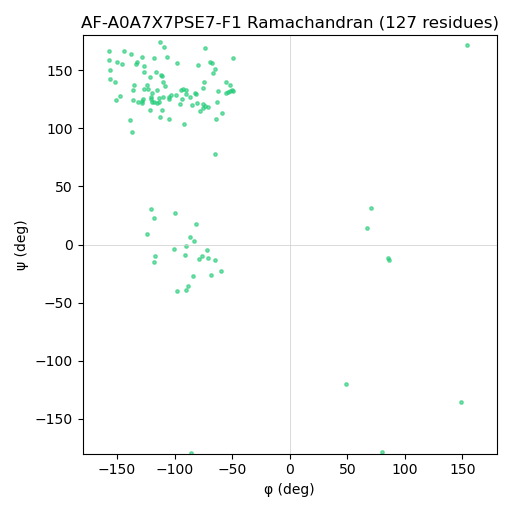.128 1.00 97.56 95 ILE A N 1
ATOM 747 C CA . ILE A 1 95 ? -4.434 -1.655 3.901 1.00 97.56 95 ILE A CA 1
ATOM 748 C C . ILE A 1 95 ? -5.469 -0.608 4.303 1.00 97.56 95 ILE A C 1
ATOM 750 O O . ILE A 1 95 ? -6.313 -0.202 3.499 1.00 97.56 95 ILE A O 1
ATOM 754 N N . GLU A 1 96 ? -5.382 -0.172 5.553 1.00 97.88 96 GLU A N 1
ATOM 755 C CA . GLU A 1 96 ? -6.186 0.888 6.147 1.00 97.88 96 GLU A CA 1
ATOM 756 C C . GLU A 1 96 ? -5.275 1.971 6.728 1.00 97.88 96 GLU A C 1
ATOM 758 O O . GLU A 1 96 ? -4.273 1.671 7.376 1.00 97.88 96 GLU A O 1
ATOM 763 N N . ASN A 1 97 ? -5.628 3.235 6.501 1.00 98.12 97 ASN A N 1
ATOM 764 C CA . ASN A 1 97 ? -4.994 4.367 7.159 1.00 98.12 97 ASN A CA 1
ATOM 765 C C . ASN A 1 97 ? -5.765 4.712 8.438 1.00 98.12 97 ASN A C 1
ATOM 767 O O . ASN A 1 97 ? -6.821 5.347 8.387 1.00 98.12 97 ASN A O 1
ATOM 771 N N . THR A 1 98 ? -5.213 4.323 9.584 1.00 95.00 98 THR A N 1
ATOM 772 C CA . THR A 1 98 ? -5.787 4.611 10.908 1.00 95.00 98 THR A CA 1
ATOM 773 C C . THR A 1 98 ? -5.289 5.928 11.508 1.00 95.00 98 THR A C 1
ATOM 775 O O . THR A 1 98 ? -5.682 6.278 12.620 1.00 95.00 98 THR A O 1
ATOM 778 N N . GLY A 1 99 ? -4.395 6.635 10.813 1.00 94.25 99 GLY A N 1
ATOM 779 C CA . GLY A 1 99 ? -3.838 7.914 11.238 1.00 94.25 99 GLY A CA 1
ATOM 780 C C . GLY A 1 99 ? -4.700 9.118 10.853 1.00 94.25 99 GLY A C 1
ATOM 781 O O . GLY A 1 99 ? -5.761 9.003 10.240 1.00 94.25 99 GLY A O 1
ATOM 782 N N . ASP A 1 100 ? -4.207 10.301 11.211 1.00 96.62 100 ASP A N 1
ATOM 783 C CA . ASP A 1 100 ? -4.803 11.613 10.926 1.00 96.62 100 ASP A CA 1
ATOM 784 C C . ASP A 1 100 ? -4.139 12.345 9.742 1.00 96.62 100 ASP A C 1
ATOM 786 O O . ASP A 1 100 ? -4.600 13.406 9.319 1.00 96.62 100 ASP A O 1
ATOM 790 N N . ILE A 1 101 ? -3.085 11.758 9.172 1.00 97.75 101 ILE A N 1
ATOM 791 C CA . ILE A 1 101 ? -2.380 12.228 7.975 1.00 97.75 101 ILE A CA 1
ATOM 792 C C . ILE A 1 101 ? -2.469 11.201 6.846 1.00 97.75 101 ILE A C 1
ATOM 794 O O . ILE A 1 101 ? -2.712 10.024 7.095 1.00 97.75 101 ILE A O 1
ATOM 798 N N . ASP A 1 102 ? -2.231 11.628 5.604 1.00 98.38 102 ASP A N 1
ATOM 799 C CA . ASP A 1 102 ? -2.138 10.702 4.468 1.00 98.38 102 ASP A CA 1
ATOM 800 C C . ASP A 1 102 ? -1.087 9.604 4.708 1.00 98.38 102 ASP A C 1
ATOM 802 O O . ASP A 1 102 ? 0.064 9.885 5.062 1.00 98.38 102 ASP A O 1
ATOM 806 N N . LEU A 1 103 ? -1.504 8.361 4.475 1.00 98.50 103 LEU A N 1
ATOM 807 C CA . LEU A 1 103 ? -0.647 7.187 4.415 1.00 98.50 103 LEU A CA 1
ATO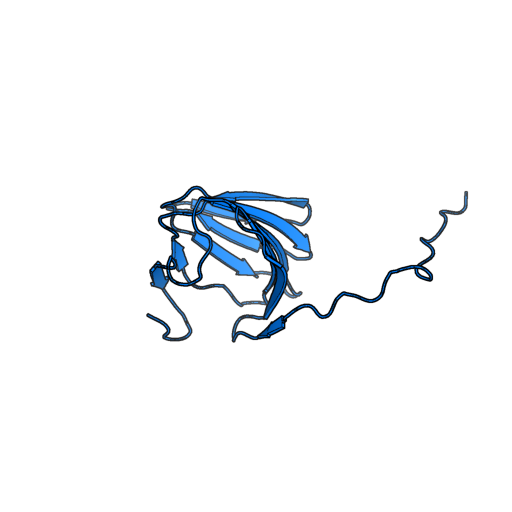M 808 C C . LEU A 1 103 ? -0.114 7.065 2.992 1.00 98.50 103 LEU A C 1
ATOM 810 O O . LEU A 1 103 ? -0.895 7.032 2.044 1.00 98.50 103 LEU A O 1
ATOM 814 N N . GLU A 1 104 ? 1.201 6.964 2.847 1.00 98.44 104 GLU A N 1
ATOM 815 C CA . GLU A 1 104 ? 1.862 6.794 1.557 1.00 98.44 104 GLU A CA 1
ATOM 816 C C . GLU A 1 104 ? 2.669 5.501 1.557 1.00 98.44 104 GLU A C 1
ATOM 818 O O . GLU A 1 104 ? 3.526 5.302 2.424 1.00 98.44 104 GLU A O 1
ATOM 823 N N . ILE A 1 105 ? 2.437 4.647 0.561 1.00 98.44 105 ILE A N 1
ATOM 824 C CA . ILE A 1 105 ? 3.200 3.414 0.361 1.00 98.44 105 ILE A CA 1
ATOM 825 C C . ILE A 1 105 ? 3.765 3.334 -1.058 1.00 98.44 105 ILE A C 1
ATOM 827 O O . ILE A 1 105 ? 3.206 3.897 -2.006 1.00 98.44 105 ILE A O 1
ATOM 831 N N . ILE A 1 106 ? 4.869 2.605 -1.204 1.00 98.38 106 ILE A N 1
ATOM 832 C CA . ILE A 1 106 ? 5.288 2.041 -2.487 1.00 98.38 106 ILE A CA 1
ATOM 833 C C . ILE A 1 106 ? 4.846 0.590 -2.525 1.00 98.38 106 ILE A C 1
ATOM 835 O O . ILE A 1 106 ? 5.156 -0.173 -1.614 1.00 98.38 106 ILE A O 1
ATOM 839 N N . GLU A 1 107 ? 4.155 0.229 -3.594 1.00 98.00 107 GLU A N 1
ATOM 840 C CA . GLU A 1 107 ? 3.767 -1.134 -3.917 1.00 98.00 107 GLU A CA 1
ATOM 841 C C . GLU A 1 107 ? 4.573 -1.606 -5.125 1.00 98.00 107 GLU A C 1
ATOM 843 O O . GLU A 1 107 ? 4.591 -0.949 -6.167 1.00 98.00 107 GLU A O 1
ATOM 848 N N . VAL A 1 108 ? 5.223 -2.757 -4.980 1.00 97.12 108 VAL A N 1
ATOM 849 C CA . VAL A 1 108 ? 5.898 -3.471 -6.062 1.00 97.12 108 VAL A CA 1
ATOM 850 C C . VAL A 1 108 ? 5.149 -4.772 -6.310 1.00 97.12 108 VAL A C 1
ATOM 852 O O . VAL A 1 108 ? 5.195 -5.689 -5.492 1.00 97.12 108 VAL A O 1
ATOM 855 N N . GLN A 1 109 ? 4.471 -4.853 -7.445 1.00 95.12 109 GLN A N 1
ATOM 856 C CA . GLN A 1 109 ? 3.783 -6.049 -7.916 1.00 95.12 109 GLN A CA 1
ATOM 857 C C . GLN A 1 109 ? 4.748 -6.878 -8.767 1.00 95.12 109 GLN A C 1
ATOM 859 O O . GLN A 1 109 ? 5.436 -6.318 -9.620 1.00 95.12 109 GLN A O 1
ATOM 864 N N . ARG A 1 110 ? 4.819 -8.193 -8.537 1.00 92.75 110 ARG A N 1
ATOM 865 C CA . ARG A 1 110 ? 5.695 -9.128 -9.267 1.00 92.75 110 ARG A CA 1
ATOM 866 C C . ARG A 1 110 ? 4.922 -10.387 -9.642 1.00 92.75 110 ARG A C 1
ATOM 868 O O . ARG A 1 110 ? 4.219 -10.941 -8.796 1.00 92.75 110 ARG A O 1
ATOM 875 N N . GLY A 1 111 ? 5.113 -10.877 -10.861 1.00 81.19 111 GLY A N 1
ATOM 876 C CA . GLY A 1 111 ? 4.525 -12.130 -11.337 1.00 81.19 111 GLY A CA 1
ATOM 877 C C . GLY A 1 111 ? 4.361 -12.144 -12.852 1.00 81.19 111 GLY A C 1
ATOM 878 O O . GLY A 1 111 ? 4.515 -11.116 -13.506 1.00 81.19 111 GLY A O 1
ATOM 879 N N . ASP A 1 112 ? 4.001 -13.305 -13.400 1.00 71.81 112 ASP A N 1
ATOM 880 C CA . ASP A 1 112 ? 3.830 -13.503 -14.849 1.00 71.81 112 ASP A CA 1
ATOM 881 C C . ASP A 1 112 ? 2.669 -12.667 -15.434 1.00 71.81 112 ASP A C 1
ATOM 883 O O . ASP A 1 112 ? 2.540 -12.531 -16.652 1.00 71.81 112 ASP A O 1
ATOM 887 N N . TYR A 1 113 ? 1.810 -12.109 -14.570 1.00 72.69 113 TYR A N 1
ATOM 888 C CA . TYR A 1 113 ? 0.697 -11.238 -14.932 1.00 72.69 113 TYR A CA 1
ATOM 889 C C . TYR A 1 113 ? 0.369 -10.244 -13.805 1.00 72.69 113 TYR A C 1
ATOM 891 O O . TYR A 1 113 ? 0.077 -10.649 -12.683 1.00 72.69 113 TYR A O 1
ATOM 899 N N . CYS A 1 114 ? 0.375 -8.940 -14.109 1.00 70.94 114 CYS A N 1
ATOM 900 C CA . CYS A 1 114 ? 0.077 -7.856 -13.153 1.00 70.94 114 CYS A CA 1
ATOM 901 C C . CYS A 1 114 ? -1.170 -7.027 -13.535 1.00 70.94 114 CYS A C 1
ATOM 903 O O . CYS A 1 114 ? -1.307 -5.870 -13.131 1.00 70.94 114 CYS A O 1
ATOM 905 N N . GLY A 1 115 ? -2.083 -7.586 -14.335 1.00 70.12 115 GLY A N 1
ATOM 906 C CA . GLY A 1 115 ? -3.306 -6.890 -14.748 1.00 70.12 115 GLY A CA 1
ATOM 907 C C . GLY A 1 115 ? -4.287 -6.634 -13.595 1.00 70.12 115 GLY A C 1
ATOM 908 O O . GLY A 1 115 ? -4.290 -7.337 -12.587 1.00 70.12 115 GLY A O 1
ATOM 909 N N . GLU A 1 116 ? -5.154 -5.628 -13.752 1.00 70.94 116 GLU A N 1
ATOM 910 C CA . GLU A 1 116 ? -6.227 -5.300 -12.789 1.00 70.94 116 GLU A CA 1
ATOM 911 C C . GLU A 1 116 ? -7.370 -6.338 -12.780 1.00 70.94 116 GLU A C 1
ATOM 913 O O . GLU A 1 116 ? -8.210 -6.318 -11.882 1.00 70.94 116 GLU A O 1
ATOM 918 N N . ASP A 1 117 ? -7.398 -7.252 -13.754 1.00 75.50 117 ASP A N 1
ATOM 919 C CA . ASP A 1 117 ? -8.399 -8.322 -13.845 1.00 75.50 117 ASP A CA 1
ATOM 920 C C . ASP A 1 117 ? -8.095 -9.496 -12.893 1.00 75.50 117 ASP A C 1
ATOM 922 O O . ASP A 1 117 ? -8.968 -10.318 -12.630 1.00 75.50 117 ASP A O 1
ATOM 926 N N . ASP A 1 118 ? -6.888 -9.553 -12.315 1.00 76.56 118 ASP A N 1
ATOM 927 C CA . ASP A 1 118 ? -6.493 -10.539 -11.291 1.00 76.56 118 ASP A CA 1
ATOM 928 C C . ASP A 1 118 ? -6.965 -10.142 -9.877 1.00 76.56 118 ASP A C 1
ATOM 930 O O . ASP A 1 118 ? -6.420 -10.578 -8.868 1.00 76.56 118 ASP A O 1
ATOM 934 N N . ILE A 1 119 ? -7.932 -9.231 -9.754 1.00 79.38 119 ILE A N 1
ATOM 935 C CA . ILE A 1 119 ? -8.379 -8.720 -8.456 1.00 79.38 119 ILE A CA 1
ATOM 936 C C . ILE A 1 119 ? -9.721 -9.337 -8.085 1.00 79.38 119 ILE A C 1
ATOM 938 O O . ILE A 1 119 ? -10.767 -8.943 -8.601 1.00 79.38 119 ILE A O 1
ATOM 942 N N . GLU A 1 120 ? -9.701 -10.233 -7.103 1.00 84.44 120 GLU A N 1
ATOM 943 C CA . GLU A 1 120 ? -10.912 -10.735 -6.459 1.00 84.44 120 GLU A CA 1
ATOM 944 C C . GLU A 1 120 ? -11.181 -9.932 -5.184 1.00 84.44 120 GLU A C 1
ATOM 946 O O . GLU A 1 120 ? -10.331 -9.869 -4.293 1.00 84.44 120 GLU A O 1
ATOM 951 N N . ARG A 1 121 ? -12.354 -9.291 -5.105 1.00 87.00 121 ARG A N 1
ATOM 952 C CA . ARG A 1 121 ? -12.748 -8.410 -3.994 1.00 87.00 121 ARG A CA 1
ATOM 953 C C . ARG A 1 121 ? -13.762 -9.114 -3.097 1.00 87.00 121 ARG A C 1
ATOM 955 O O . ARG A 1 121 ? -14.810 -9.537 -3.568 1.00 87.00 121 ARG A O 1
ATOM 962 N N . PHE A 1 122 ? -13.461 -9.187 -1.805 1.00 79.69 122 PHE A N 1
ATOM 963 C CA . PHE A 1 122 ? -14.319 -9.811 -0.791 1.00 79.69 122 PHE A CA 1
ATOM 964 C C . PHE A 1 122 ? -15.163 -8.783 -0.044 1.00 79.69 122 PHE A C 1
ATOM 966 O O . PHE A 1 122 ? -16.341 -9.006 0.214 1.00 79.69 122 PHE A O 1
ATOM 973 N N . GLU A 1 123 ? -14.567 -7.633 0.269 1.00 77.81 123 GLU A N 1
ATOM 974 C CA . GLU A 1 123 ? -15.260 -6.514 0.894 1.00 77.81 123 GLU A CA 1
ATOM 975 C C . GLU A 1 123 ? -14.857 -5.218 0.207 1.00 77.81 123 GLU A C 1
ATOM 977 O O . GLU A 1 123 ? -13.677 -4.855 0.157 1.00 77.81 123 GLU A O 1
ATOM 982 N N . ASP A 1 124 ? -15.845 -4.481 -0.283 1.00 72.06 124 ASP A N 1
ATOM 983 C CA . ASP A 1 124 ? -15.633 -3.168 -0.865 1.00 72.06 124 ASP A CA 1
ATOM 984 C C . ASP A 1 124 ? -16.636 -2.171 -0.298 1.00 72.06 124 ASP A C 1
ATOM 986 O O . ASP A 1 124 ? -17.844 -2.331 -0.453 1.00 72.06 124 ASP A O 1
ATOM 990 N N . ASP A 1 125 ? -16.126 -1.097 0.300 1.00 72.31 125 ASP A N 1
ATOM 991 C CA . ASP A 1 125 ? -16.957 -0.012 0.832 1.00 72.31 125 ASP A CA 1
ATOM 992 C C . ASP A 1 125 ? -17.585 0.840 -0.295 1.00 72.31 125 ASP A C 1
ATOM 994 O O . ASP A 1 125 ? -18.358 1.761 -0.035 1.00 72.31 125 ASP A O 1
ATOM 998 N N . PHE A 1 126 ? -17.235 0.552 -1.555 1.00 67.44 126 PHE A N 1
ATOM 999 C CA . PHE A 1 126 ? -17.556 1.365 -2.728 1.00 67.44 126 PHE A CA 1
ATOM 1000 C C . PHE A 1 126 ? -18.320 0.604 -3.826 1.00 67.44 126 PHE A C 1
ATOM 1002 O O . PHE A 1 126 ? -18.525 1.155 -4.906 1.00 67.44 126 PHE A O 1
ATOM 1009 N N . GLY A 1 127 ? -18.768 -0.629 -3.555 1.00 59.66 127 GLY A N 1
ATOM 1010 C CA . GLY A 1 127 ? -19.705 -1.365 -4.414 1.00 59.66 127 GLY A CA 1
ATOM 1011 C C . GLY A 1 127 ? -19.148 -1.852 -5.758 1.00 59.66 127 GLY A C 1
ATOM 1012 O O . GLY A 1 127 ? -19.895 -1.907 -6.729 1.00 59.66 127 GLY A O 1
ATOM 1013 N N . ARG A 1 128 ? -17.853 -2.178 -5.840 1.00 62.06 128 ARG A N 1
ATOM 1014 C CA . ARG A 1 128 ? -17.185 -2.705 -7.051 1.00 62.06 128 ARG A CA 1
ATOM 1015 C C . ARG A 1 128 ? -17.008 -4.231 -7.023 1.00 62.06 128 ARG A C 1
ATOM 1017 O O . ARG A 1 128 ? -16.027 -4.738 -7.571 1.00 62.06 128 ARG A O 1
ATOM 1024 N N . CYS A 1 129 ? -17.893 -4.921 -6.311 1.00 52.44 129 CYS A N 1
ATOM 1025 C CA . CYS A 1 129 ? -17.990 -6.378 -6.287 1.00 52.44 129 CYS A CA 1
ATOM 1026 C C . CYS A 1 129 ? -18.723 -6.928 -7.515 1.00 52.44 129 CYS A C 1
ATOM 1028 O O . CYS A 1 129 ? -19.562 -6.200 -8.094 1.00 52.44 129 CYS A O 1
#

Solvent-accessible surface area (backbone atoms only — not comparable to full-atom values): 7163 Å² total; per-residue (Å²): 136,82,80,82,74,82,82,75,88,78,67,75,78,79,70,96,57,58,69,51,81,49,99,36,34,35,37,31,52,77,45,82,56,87,56,36,37,30,33,41,38,39,29,34,53,75,22,48,59,51,34,28,30,27,73,60,28,30,40,35,38,37,31,70,35,46,37,37,42,30,38,50,64,97,42,78,46,80,38,45,58,77,33,71,48,81,42,57,50,62,48,40,34,30,50,30,17,78,38,92,48,62,19,32,34,42,39,38,37,39,32,92,49,86,61,82,84,49,60,50,65,81,44,53,100,78,73,83,112